Protein AF-A0A521Y584-F1 (afdb_monomer_lite)

Radius of gyration: 24.98 Å; chains: 1; bounding box: 71×57×44 Å

Structure (mmCIF, N/CA/C/O backbone):
data_AF-A0A521Y584-F1
#
_entry.id   AF-A0A521Y584-F1
#
loop_
_atom_site.group_PDB
_atom_site.id
_atom_site.type_symbol
_atom_site.label_atom_id
_atom_site.label_alt_id
_atom_site.label_comp_id
_atom_site.label_asym_id
_atom_site.label_entity_id
_atom_site.label_seq_id
_atom_site.pdbx_PDB_ins_code
_atom_site.Cartn_x
_atom_site.Cartn_y
_atom_site.Cartn_z
_atom_site.occupancy
_atom_site.B_iso_or_equiv
_atom_site.auth_seq_id
_atom_site.auth_comp_id
_atom_site.auth_asym_id
_atom_site.auth_atom_id
_atom_site.pdbx_PDB_model_num
ATOM 1 N N . MET A 1 1 ? 52.936 -39.033 -10.696 1.00 44.88 1 MET A N 1
ATOM 2 C CA . MET A 1 1 ? 52.389 -37.830 -11.359 1.00 44.88 1 MET A CA 1
ATOM 3 C C . MET A 1 1 ? 50.996 -37.584 -10.804 1.00 44.88 1 MET A C 1
ATOM 5 O O . MET A 1 1 ? 50.017 -38.049 -11.366 1.00 44.88 1 MET A O 1
ATOM 9 N N . SER A 1 2 ? 50.923 -36.952 -9.637 1.00 42.78 2 SER A N 1
ATOM 10 C CA . SER A 1 2 ? 49.676 -36.624 -8.942 1.00 42.78 2 SER A CA 1
ATOM 11 C C . SER A 1 2 ? 49.273 -35.212 -9.361 1.00 42.78 2 SER A C 1
ATOM 13 O O . SER A 1 2 ? 49.925 -34.245 -8.976 1.00 42.78 2 SER A O 1
ATOM 15 N N . ALA A 1 3 ? 48.253 -35.098 -10.210 1.00 46.56 3 ALA A N 1
ATOM 16 C CA . ALA A 1 3 ? 47.683 -33.815 -10.595 1.00 46.56 3 ALA A CA 1
ATOM 17 C C . ALA A 1 3 ? 46.813 -33.302 -9.441 1.00 46.56 3 ALA A C 1
ATOM 19 O O . ALA A 1 3 ? 45.723 -33.811 -9.187 1.00 46.56 3 ALA A O 1
ATOM 20 N N . GLN A 1 4 ? 47.338 -32.325 -8.710 1.00 48.84 4 GLN A N 1
ATOM 21 C CA . GLN A 1 4 ? 46.623 -31.614 -7.662 1.00 48.84 4 GLN A CA 1
ATOM 22 C C . GLN A 1 4 ? 45.664 -30.622 -8.335 1.00 48.84 4 GLN A C 1
ATOM 24 O O . GLN A 1 4 ? 46.098 -29.674 -8.984 1.00 48.84 4 GLN A O 1
ATOM 29 N N . LEU A 1 5 ? 44.358 -30.869 -8.230 1.00 50.91 5 LEU A N 1
ATOM 30 C CA . LEU A 1 5 ? 43.325 -29.924 -8.651 1.00 50.91 5 LEU A CA 1
ATOM 31 C C . LEU A 1 5 ? 43.274 -28.779 -7.633 1.00 50.91 5 LEU A C 1
ATOM 33 O O . LEU A 1 5 ? 42.727 -28.930 -6.542 1.00 50.91 5 LEU A O 1
ATOM 37 N N . GLN A 1 6 ? 43.870 -27.641 -7.986 1.00 52.97 6 GLN A N 1
ATOM 38 C CA . GLN A 1 6 ? 43.663 -26.383 -7.274 1.00 52.97 6 GLN A CA 1
ATOM 39 C C . GLN A 1 6 ? 42.187 -25.961 -7.427 1.00 52.97 6 GLN A C 1
ATOM 41 O O . GLN A 1 6 ? 41.702 -25.897 -8.562 1.00 52.97 6 GLN A O 1
ATOM 46 N N . PRO A 1 7 ? 41.465 -25.626 -6.344 1.00 48.56 7 PRO A N 1
ATOM 47 C CA . PRO A 1 7 ? 40.180 -24.956 -6.468 1.00 48.56 7 PRO A CA 1
ATOM 48 C C . PRO A 1 7 ? 40.426 -23.566 -7.066 1.00 48.56 7 PRO A C 1
ATOM 50 O O . PRO A 1 7 ? 41.169 -22.761 -6.504 1.00 48.56 7 PRO A O 1
ATOM 53 N N . GLN A 1 8 ? 39.836 -23.295 -8.230 1.00 45.03 8 GLN A N 1
ATOM 54 C CA . GLN A 1 8 ? 39.802 -21.948 -8.784 1.00 45.03 8 GLN A CA 1
ATOM 55 C C . GLN A 1 8 ? 38.920 -21.090 -7.877 1.00 45.03 8 GLN A C 1
ATOM 57 O O . GLN A 1 8 ? 37.695 -21.202 -7.887 1.00 45.03 8 GLN A O 1
ATOM 62 N N . SER A 1 9 ? 39.556 -20.253 -7.063 1.00 49.53 9 SER A N 1
ATOM 63 C CA . SER A 1 9 ? 38.891 -19.179 -6.339 1.00 49.53 9 SER A CA 1
ATOM 64 C C . SER A 1 9 ? 38.235 -18.245 -7.353 1.00 49.53 9 SER A C 1
ATOM 66 O O . SER A 1 9 ? 38.925 -17.623 -8.161 1.00 49.53 9 SER A O 1
ATOM 68 N N . ALA A 1 10 ? 36.904 -18.162 -7.325 1.00 48.56 10 ALA A N 1
ATOM 69 C CA . ALA A 1 10 ? 36.159 -17.173 -8.089 1.00 48.56 10 ALA A CA 1
ATOM 70 C C . ALA A 1 10 ? 36.631 -15.772 -7.673 1.00 48.56 10 ALA A C 1
ATOM 72 O O . ALA A 1 10 ? 36.527 -15.391 -6.506 1.00 48.56 10 ALA A O 1
ATOM 73 N N . ALA A 1 11 ? 37.201 -15.030 -8.622 1.00 44.78 11 ALA A 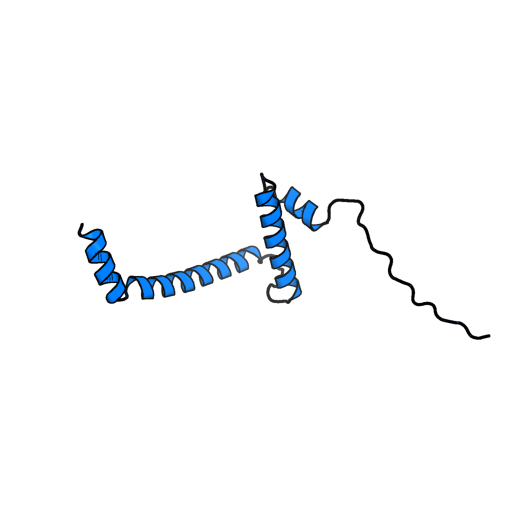N 1
ATOM 74 C CA . ALA A 1 11 ? 37.577 -13.640 -8.418 1.00 44.78 11 ALA A CA 1
ATOM 75 C C . ALA A 1 11 ? 36.321 -12.803 -8.105 1.00 44.78 11 ALA A C 1
ATOM 77 O O . ALA A 1 11 ? 35.265 -13.054 -8.697 1.00 44.78 11 ALA A O 1
ATOM 78 N N . PRO A 1 12 ? 36.407 -11.812 -7.201 1.00 49.50 12 PRO A N 1
ATOM 79 C CA . PRO A 1 12 ? 35.309 -10.890 -6.970 1.00 49.50 12 PRO A CA 1
ATOM 80 C C . PRO A 1 12 ? 35.037 -10.126 -8.266 1.00 49.50 12 PRO A C 1
ATOM 82 O O . PRO A 1 12 ? 35.919 -9.473 -8.823 1.00 49.50 12 PRO A O 1
ATOM 85 N N . ILE A 1 13 ? 33.809 -10.240 -8.764 1.00 57.19 13 ILE A N 1
ATOM 86 C CA . ILE A 1 13 ? 33.322 -9.430 -9.874 1.00 57.19 13 ILE A CA 1
ATOM 87 C C . ILE A 1 13 ? 33.079 -8.040 -9.287 1.00 57.19 13 ILE A C 1
ATOM 89 O O . ILE A 1 13 ? 32.022 -7.789 -8.716 1.00 57.19 13 ILE A O 1
ATOM 93 N N . THR A 1 14 ? 34.068 -7.153 -9.353 1.00 54.84 14 THR A N 1
ATOM 94 C CA . THR A 1 14 ? 33.853 -5.724 -9.112 1.00 54.84 14 THR A CA 1
ATOM 95 C C . THR A 1 14 ? 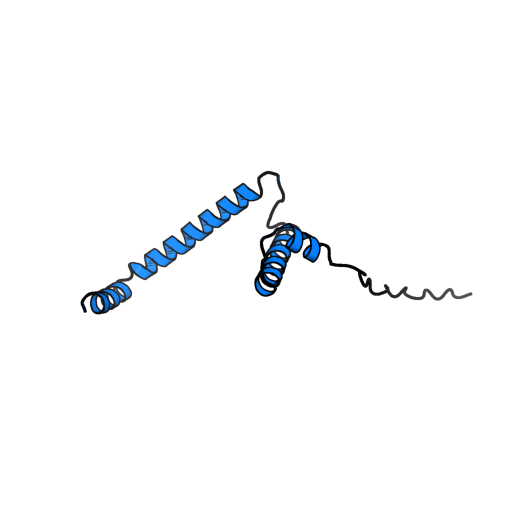33.311 -5.148 -10.418 1.00 54.84 14 THR A C 1
ATOM 97 O O . THR A 1 14 ? 34.053 -5.108 -11.401 1.00 54.84 14 THR A O 1
ATOM 100 N N . PRO A 1 15 ? 32.027 -4.763 -10.509 1.00 56.97 15 PRO A N 1
ATOM 101 C CA . PRO A 1 15 ? 31.547 -4.094 -11.701 1.00 56.97 15 PRO A CA 1
ATOM 102 C C . PRO A 1 15 ? 32.100 -2.667 -11.678 1.00 56.97 15 PRO A C 1
ATOM 104 O O . PRO A 1 15 ? 31.676 -1.852 -10.862 1.00 56.97 15 PRO A O 1
ATOM 107 N N . ASP A 1 16 ? 33.047 -2.364 -12.567 1.00 55.56 16 ASP A N 1
ATOM 108 C CA . ASP A 1 16 ? 33.414 -0.986 -12.906 1.00 55.56 16 ASP A CA 1
ATOM 109 C C . ASP A 1 16 ? 32.228 -0.342 -13.648 1.00 55.56 16 ASP A C 1
ATOM 111 O O . ASP A 1 16 ? 32.122 -0.385 -14.875 1.00 55.56 16 ASP A O 1
ATOM 115 N N . GLY A 1 17 ? 31.266 0.186 -12.890 1.00 64.38 17 GLY A N 1
ATOM 116 C CA . GLY A 1 17 ? 30.114 0.923 -13.409 1.00 64.38 17 GLY A CA 1
ATOM 117 C C . GLY A 1 17 ? 28.859 0.803 -12.539 1.00 64.38 17 GLY A C 1
ATOM 118 O O . GLY A 1 17 ? 28.763 -0.106 -11.712 1.00 64.38 17 GLY A O 1
ATOM 119 N N . PRO A 1 18 ? 27.869 1.699 -12.726 1.00 70.62 18 PRO A N 1
ATOM 120 C CA . PRO A 1 18 ? 26.610 1.627 -11.997 1.00 70.62 18 PRO A CA 1
ATOM 121 C C . PRO A 1 18 ? 25.940 0.273 -12.250 1.00 70.62 18 PRO A C 1
ATOM 123 O O . PRO A 1 18 ? 25.870 -0.223 -13.392 1.00 70.62 18 PRO A O 1
ATOM 126 N N . SER A 1 19 ? 25.460 -0.342 -11.167 1.00 84.06 19 SER A N 1
ATOM 127 C CA . SER A 1 19 ? 24.780 -1.632 -11.243 1.00 84.06 19 SER A CA 1
ATOM 128 C C . SER A 1 19 ? 23.570 -1.537 -12.183 1.00 84.06 19 SER A C 1
ATOM 130 O O . SER A 1 19 ? 23.062 -0.451 -12.472 1.00 84.06 19 SER A O 1
ATOM 132 N N . LEU A 1 20 ? 23.099 -2.670 -12.713 1.00 85.25 20 LEU A N 1
ATOM 133 C CA . LEU A 1 20 ? 21.889 -2.671 -13.546 1.00 85.25 20 LEU A CA 1
ATOM 134 C C . LEU A 1 20 ? 20.700 -2.053 -12.792 1.00 85.25 20 LEU A C 1
ATOM 136 O O . LEU A 1 20 ? 19.940 -1.292 -13.381 1.00 85.25 20 LEU A O 1
ATOM 140 N N . LEU A 1 21 ? 20.586 -2.337 -11.490 1.00 82.06 21 LEU A N 1
ATOM 141 C CA . LEU A 1 21 ? 19.561 -1.751 -10.629 1.00 82.06 21 LEU A CA 1
ATOM 142 C C . LEU A 1 21 ? 19.695 -0.228 -10.549 1.00 82.06 21 LEU A C 1
ATOM 144 O O . LEU A 1 21 ? 18.694 0.460 -10.706 1.00 82.06 21 LEU A O 1
ATOM 148 N N . ASP A 1 22 ? 20.913 0.299 -10.403 1.00 82.94 22 ASP A N 1
ATOM 149 C 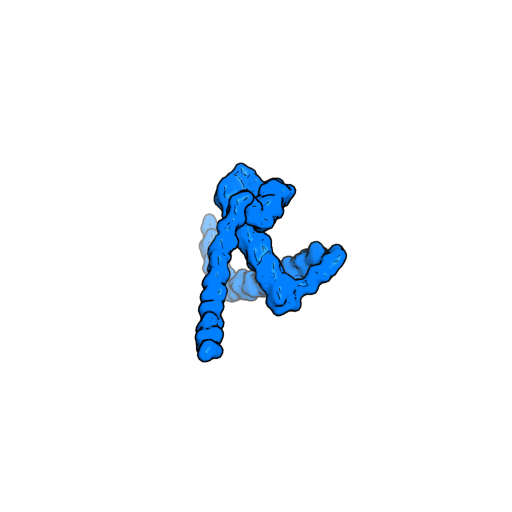CA . ASP A 1 22 ? 21.150 1.751 -10.380 1.00 82.94 22 ASP A CA 1
ATOM 150 C C . ASP A 1 22 ? 20.705 2.416 -11.684 1.00 82.94 22 ASP A C 1
ATOM 152 O O . ASP A 1 22 ? 19.960 3.391 -11.667 1.00 82.94 22 ASP A O 1
ATOM 156 N N . ARG A 1 23 ? 21.038 1.813 -12.830 1.00 85.31 23 ARG A N 1
ATOM 157 C CA . ARG A 1 23 ? 20.590 2.311 -14.139 1.00 85.31 23 ARG A CA 1
ATOM 158 C C . ARG A 1 23 ? 19.071 2.270 -14.308 1.00 85.31 23 ARG A C 1
ATOM 160 O O . ARG A 1 23 ? 18.510 3.136 -14.976 1.00 85.31 23 ARG A O 1
ATOM 167 N N . ILE A 1 24 ? 18.384 1.269 -13.759 1.00 83.38 24 ILE A N 1
A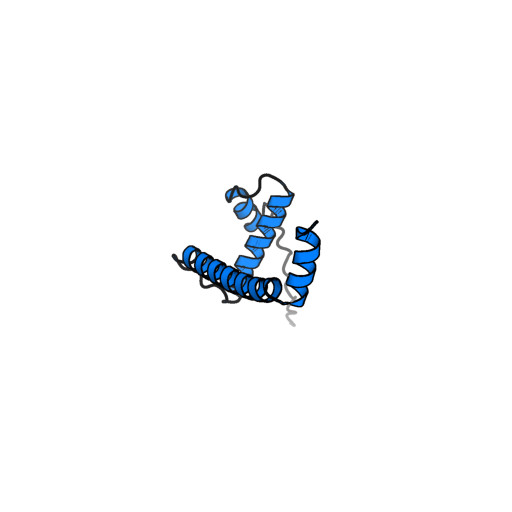TOM 168 C CA . ILE A 1 24 ? 16.915 1.192 -13.815 1.00 83.38 24 ILE A CA 1
ATOM 169 C C . ILE A 1 24 ? 16.296 2.298 -12.954 1.00 83.38 24 ILE A C 1
ATOM 171 O O . ILE A 1 24 ? 15.365 2.966 -13.409 1.00 83.38 24 ILE A O 1
ATOM 175 N N . VAL A 1 25 ? 16.823 2.528 -11.746 1.00 83.38 25 VAL A N 1
ATOM 176 C CA . VAL A 1 25 ? 16.329 3.583 -10.851 1.00 83.38 25 VAL A CA 1
ATOM 177 C C . VAL A 1 25 ? 16.534 4.964 -11.481 1.00 83.38 25 VAL A C 1
ATOM 179 O O . VAL A 1 25 ? 15.575 5.735 -11.543 1.00 83.38 25 VAL A O 1
ATOM 182 N N . GLU A 1 26 ? 17.710 5.249 -12.043 1.00 82.62 26 GLU A N 1
ATOM 183 C CA . GLU A 1 26 ? 17.984 6.507 -12.755 1.00 82.62 26 GLU A CA 1
ATOM 184 C C . GLU A 1 26 ? 17.004 6.738 -13.919 1.00 82.62 26 GLU A C 1
ATOM 186 O O . GLU A 1 26 ? 16.409 7.812 -14.051 1.00 82.62 26 GLU A O 1
ATOM 191 N N . ASN A 1 27 ? 16.765 5.711 -14.743 1.00 81.31 27 ASN A N 1
ATOM 192 C CA . ASN A 1 27 ? 15.867 5.806 -15.898 1.00 81.31 27 ASN A CA 1
ATOM 193 C C . ASN A 1 27 ? 14.384 5.914 -15.522 1.00 81.31 27 ASN A C 1
ATOM 195 O O . ASN A 1 27 ? 13.590 6.433 -16.309 1.00 81.31 27 ASN A O 1
ATOM 199 N N . SER A 1 28 ? 14.000 5.451 -14.330 1.00 75.44 28 SER A N 1
ATOM 200 C CA . SER A 1 28 ? 12.615 5.507 -13.859 1.00 75.44 28 SER A CA 1
ATOM 201 C C . SER A 1 28 ? 12.107 6.944 -13.670 1.00 75.44 28 SER A C 1
ATOM 203 O O . SER A 1 28 ? 10.898 7.170 -13.688 1.00 75.44 28 SER A O 1
ATOM 205 N N . LYS A 1 29 ? 13.009 7.928 -13.499 1.00 71.44 29 LYS A N 1
ATOM 206 C CA . LYS A 1 29 ? 12.693 9.328 -13.138 1.00 71.44 29 LYS A CA 1
ATOM 207 C C . LYS A 1 29 ? 11.851 9.469 -11.857 1.00 71.44 29 LYS A C 1
ATOM 209 O O . LYS A 1 29 ? 11.276 10.531 -11.618 1.00 71.44 29 LYS A O 1
ATOM 214 N N . VAL A 1 30 ? 11.766 8.416 -11.039 1.00 68.19 30 VAL A N 1
ATOM 215 C CA . VAL A 1 30 ? 10.948 8.373 -9.815 1.00 68.19 30 VAL A CA 1
ATOM 216 C C . VAL A 1 30 ? 11.646 9.076 -8.647 1.00 68.19 30 VAL A C 1
ATOM 218 O O . VAL A 1 30 ? 10.976 9.602 -7.764 1.00 68.19 30 VAL A O 1
ATOM 221 N N . ALA A 1 31 ? 12.979 9.139 -8.661 1.00 66.94 31 ALA A N 1
ATOM 222 C CA . ALA A 1 31 ? 13.776 9.713 -7.586 1.00 66.94 31 ALA A CA 1
ATOM 223 C C . ALA A 1 31 ? 14.402 11.051 -7.995 1.00 66.94 31 ALA A C 1
ATOM 225 O O . ALA A 1 31 ? 15.229 11.106 -8.903 1.00 66.94 31 ALA A O 1
ATOM 226 N N . LYS A 1 32 ? 14.011 12.134 -7.318 1.00 74.81 32 LYS A N 1
ATOM 227 C CA . LYS A 1 32 ? 14.619 13.468 -7.467 1.00 74.81 32 LYS A CA 1
ATOM 228 C C . LYS A 1 32 ? 15.667 13.740 -6.386 1.00 74.81 32 LYS A C 1
ATOM 230 O O . LYS A 1 32 ? 16.457 14.668 -6.527 1.00 74.81 32 LYS A O 1
ATOM 235 N N . SER A 1 33 ? 15.664 12.945 -5.320 1.00 82.88 33 SER A N 1
ATOM 236 C CA . SER A 1 33 ? 16.602 13.005 -4.199 1.00 82.88 33 SER A CA 1
ATOM 237 C C . SER A 1 33 ? 17.261 11.649 -3.936 1.00 82.88 33 SER A C 1
ATOM 239 O O . SER A 1 33 ? 16.708 10.602 -4.265 1.00 82.88 33 SER A O 1
ATOM 241 N N . GLU A 1 34 ? 18.425 11.662 -3.283 1.00 81.44 34 GLU A N 1
ATOM 242 C CA . GLU A 1 34 ? 19.158 10.452 -2.870 1.00 81.44 34 GLU A CA 1
ATOM 243 C C . GLU A 1 34 ? 18.310 9.506 -2.002 1.00 81.44 34 GLU A C 1
ATOM 245 O O . GLU A 1 34 ? 18.366 8.285 -2.140 1.00 81.44 34 GLU A O 1
ATOM 250 N N . THR A 1 35 ? 17.465 10.056 -1.126 1.00 84.56 35 THR A N 1
ATOM 251 C CA . THR A 1 35 ? 16.584 9.262 -0.257 1.00 84.56 35 THR A CA 1
ATOM 252 C C . THR A 1 35 ? 15.473 8.570 -1.043 1.00 84.56 35 THR A C 1
ATOM 254 O O . THR A 1 35 ? 15.146 7.414 -0.769 1.00 84.56 35 THR A O 1
ATOM 257 N N . GLU A 1 36 ? 14.903 9.245 -2.041 1.00 82.38 36 GLU A N 1
ATOM 258 C CA . GLU A 1 36 ? 13.953 8.634 -2.972 1.00 82.38 36 GLU A CA 1
ATOM 259 C C . GLU A 1 36 ? 14.637 7.586 -3.856 1.00 82.38 36 GLU A C 1
ATOM 261 O O . GLU A 1 36 ? 14.019 6.571 -4.166 1.00 82.38 36 GLU A O 1
ATOM 266 N N . HIS A 1 37 ? 15.908 7.792 -4.217 1.00 84.44 37 HIS A N 1
ATOM 267 C CA . HIS A 1 37 ? 16.684 6.850 -5.023 1.00 84.44 37 HIS A CA 1
ATOM 268 C C . HIS A 1 37 ? 16.931 5.546 -4.262 1.00 84.44 37 HIS A C 1
ATOM 270 O O . HIS A 1 37 ? 16.649 4.464 -4.777 1.00 84.44 37 HIS A O 1
ATOM 276 N N . ALA A 1 38 ? 17.369 5.644 -3.003 1.00 86.31 38 ALA A N 1
ATOM 277 C CA . ALA A 1 38 ? 17.515 4.492 -2.116 1.00 86.31 38 ALA A CA 1
ATOM 278 C C . ALA A 1 38 ? 16.183 3.743 -1.944 1.00 86.31 38 ALA A C 1
ATOM 280 O O . ALA A 1 38 ? 16.120 2.533 -2.140 1.00 86.31 38 ALA A O 1
ATOM 281 N N . ARG A 1 39 ? 15.087 4.473 -1.697 1.00 85.12 39 ARG A N 1
ATOM 282 C CA . ARG A 1 39 ? 13.748 3.877 -1.584 1.00 85.12 39 ARG A CA 1
ATOM 283 C C . ARG A 1 39 ? 13.318 3.160 -2.866 1.00 85.12 39 ARG A C 1
ATOM 285 O O . ARG A 1 39 ? 12.776 2.061 -2.800 1.00 85.12 39 ARG A O 1
ATOM 292 N N . ALA A 1 40 ? 13.520 3.776 -4.027 1.00 85.62 40 ALA A N 1
ATOM 293 C CA . ALA A 1 40 ? 13.163 3.179 -5.310 1.00 85.62 40 ALA A CA 1
ATOM 294 C C . ALA A 1 40 ? 13.984 1.911 -5.584 1.00 85.62 40 ALA A C 1
ATOM 296 O O . ALA A 1 40 ? 13.433 0.913 -6.051 1.00 85.62 40 ALA A O 1
ATOM 297 N N . ARG A 1 41 ? 15.277 1.920 -5.234 1.00 87.62 41 ARG A N 1
ATOM 298 C CA . ARG A 1 41 ? 16.144 0.740 -5.306 1.00 87.62 41 ARG A CA 1
ATOM 299 C C . ARG A 1 41 ? 15.612 -0.405 -4.446 1.00 87.62 41 ARG A C 1
ATOM 301 O O . ARG A 1 41 ? 15.558 -1.532 -4.936 1.00 87.62 41 ARG A O 1
ATOM 308 N N . ASP A 1 42 ? 15.198 -0.124 -3.214 1.00 89.50 42 ASP A N 1
ATOM 309 C CA . ASP A 1 42 ? 14.652 -1.135 -2.302 1.00 89.50 42 ASP A CA 1
ATOM 310 C C . ASP A 1 42 ? 13.354 -1.745 -2.850 1.00 89.50 42 ASP A C 1
ATOM 312 O O . ASP A 1 42 ? 13.228 -2.966 -2.926 1.00 89.50 42 ASP A O 1
ATOM 316 N N . ILE A 1 43 ? 12.425 -0.907 -3.326 1.00 87.19 43 ILE A N 1
ATOM 317 C CA . ILE A 1 43 ? 11.144 -1.351 -3.905 1.00 87.19 43 ILE A CA 1
ATOM 318 C C . ILE A 1 43 ? 11.367 -2.249 -5.128 1.00 87.19 43 ILE A C 1
ATOM 320 O O . ILE A 1 43 ? 10.757 -3.311 -5.243 1.00 87.19 43 ILE A O 1
ATOM 324 N N . ILE A 1 44 ? 12.244 -1.838 -6.048 1.00 86.12 44 ILE A N 1
ATOM 325 C CA . ILE A 1 44 ? 12.5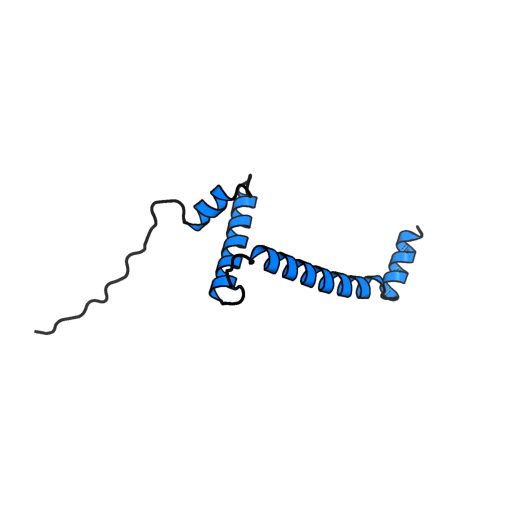36 -2.619 -7.258 1.00 86.12 44 ILE A CA 1
ATOM 326 C C . ILE A 1 44 ? 13.240 -3.930 -6.894 1.00 86.12 44 ILE A C 1
ATOM 328 O O . ILE A 1 44 ? 12.961 -4.960 -7.506 1.00 86.12 44 ILE A O 1
ATOM 332 N N . SER A 1 45 ? 14.123 -3.916 -5.893 1.00 89.56 45 SER A N 1
ATOM 333 C CA . SER A 1 45 ? 14.820 -5.122 -5.434 1.00 89.56 45 SER A CA 1
ATOM 334 C C . SER A 1 45 ? 13.848 -6.148 -4.848 1.00 89.56 45 SER A C 1
ATOM 336 O O . SER A 1 45 ? 13.948 -7.330 -5.178 1.00 89.56 45 SER A O 1
ATOM 338 N N . GLU A 1 46 ? 12.880 -5.703 -4.044 1.00 89.75 46 GLU A N 1
ATOM 339 C CA . GLU A 1 46 ? 11.848 -6.583 -3.489 1.00 89.75 46 GLU A CA 1
ATOM 340 C C . GLU A 1 46 ? 10.934 -7.139 -4.587 1.00 89.75 46 GLU A C 1
ATOM 342 O O . GLU A 1 46 ? 10.706 -8.344 -4.648 1.00 89.75 46 GLU A O 1
ATOM 347 N N . LEU A 1 47 ? 10.505 -6.303 -5.539 1.00 84.00 47 LEU A N 1
ATOM 348 C CA . LEU A 1 47 ? 9.706 -6.759 -6.679 1.00 84.00 47 LEU A CA 1
ATOM 349 C C . LEU A 1 47 ? 10.430 -7.846 -7.487 1.00 84.00 47 LEU A C 1
ATOM 351 O O . LEU A 1 47 ? 9.835 -8.857 -7.856 1.00 84.00 47 LEU A O 1
ATOM 355 N N . VAL A 1 48 ? 11.723 -7.651 -7.765 1.00 87.00 48 VAL A N 1
ATOM 356 C CA . VAL A 1 48 ? 12.535 -8.651 -8.473 1.00 87.00 48 VAL A CA 1
ATOM 357 C C . VAL A 1 48 ? 12.632 -9.937 -7.659 1.00 87.00 48 VAL A C 1
ATOM 359 O O . VAL A 1 48 ? 12.523 -11.019 -8.231 1.00 87.00 48 VAL A O 1
ATOM 362 N N . ARG A 1 49 ? 12.796 -9.843 -6.337 1.00 88.75 49 ARG A N 1
ATOM 363 C CA . ARG A 1 49 ? 12.815 -11.010 -5.453 1.00 88.75 49 ARG A CA 1
ATOM 364 C C . ARG A 1 49 ? 11.497 -11.783 -5.510 1.00 88.75 49 ARG A C 1
ATOM 366 O O . ARG A 1 49 ? 11.526 -12.986 -5.736 1.00 88.75 49 ARG A O 1
ATOM 373 N N . GLU A 1 50 ? 10.358 -11.108 -5.396 1.00 83.56 50 GLU A N 1
ATOM 374 C CA . GLU A 1 50 ? 9.035 -11.742 -5.471 1.00 83.56 50 GLU A CA 1
ATOM 375 C C . GLU A 1 50 ? 8.759 -12.393 -6.837 1.00 83.56 50 GLU A C 1
ATOM 377 O O . GLU A 1 50 ? 8.095 -13.432 -6.917 1.00 83.56 50 GLU A O 1
ATOM 382 N N . VAL A 1 51 ? 9.280 -11.803 -7.918 1.00 83.88 51 VAL A N 1
ATOM 383 C CA . VAL A 1 51 ? 9.251 -12.400 -9.261 1.00 83.88 51 VAL A CA 1
ATOM 384 C C . VAL A 1 51 ? 10.099 -13.673 -9.313 1.00 83.88 51 VAL A C 1
ATOM 386 O O . VAL A 1 51 ? 9.645 -14.684 -9.846 1.00 83.88 51 VAL A O 1
ATOM 389 N N . MET A 1 52 ? 11.310 -13.649 -8.748 1.00 85.31 52 MET A N 1
ATOM 390 C CA . MET A 1 52 ? 12.211 -14.811 -8.715 1.00 85.31 52 MET A CA 1
ATOM 391 C C . MET A 1 52 ? 11.674 -15.944 -7.833 1.00 85.31 52 MET A C 1
ATOM 393 O O . MET A 1 52 ? 11.825 -17.111 -8.187 1.00 85.31 52 MET A O 1
ATOM 397 N N . ASP A 1 53 ? 10.987 -15.604 -6.742 1.00 86.56 53 ASP A N 1
ATOM 398 C CA . ASP A 1 53 ? 10.307 -16.556 -5.856 1.00 86.56 53 ASP A CA 1
ATOM 399 C C . ASP A 1 53 ? 9.021 -17.137 -6.489 1.00 86.56 53 ASP A C 1
ATOM 401 O O . ASP A 1 53 ? 8.384 -18.024 -5.921 1.00 86.56 53 ASP A O 1
ATOM 405 N N . GLY A 1 54 ? 8.625 -16.667 -7.680 1.00 78.88 54 GLY A N 1
ATOM 406 C CA . GLY A 1 54 ? 7.454 -17.153 -8.417 1.00 78.88 54 GLY A CA 1
ATOM 407 C C . GLY A 1 54 ? 6.113 -16.634 -7.889 1.00 78.88 54 GLY A C 1
ATOM 408 O O . GLY A 1 54 ? 5.058 -17.025 -8.392 1.00 78.88 54 GLY A O 1
ATOM 409 N N . THR A 1 55 ? 6.135 -15.725 -6.912 1.00 75.94 55 THR A N 1
ATOM 410 C CA . THR A 1 55 ? 4.941 -15.068 -6.359 1.00 75.94 55 THR A CA 1
ATOM 411 C C . THR A 1 55 ? 4.301 -14.133 -7.390 1.00 75.94 55 THR A C 1
ATOM 413 O O . THR A 1 55 ? 3.075 -13.991 -7.442 1.00 75.94 55 THR A O 1
ATOM 416 N N . ILE A 1 56 ? 5.122 -13.530 -8.258 1.00 71.19 56 ILE A N 1
ATOM 417 C CA . ILE A 1 56 ? 4.685 -12.651 -9.346 1.00 71.19 56 ILE A CA 1
ATOM 418 C C . ILE A 1 56 ? 5.061 -13.256 -10.700 1.00 71.19 56 ILE A C 1
ATOM 420 O O . ILE A 1 56 ? 6.230 -13.433 -11.026 1.00 71.19 56 ILE A O 1
ATOM 424 N N . VAL A 1 57 ? 4.053 -13.508 -11.539 1.00 74.50 57 VAL A N 1
ATOM 425 C CA . VAL A 1 57 ? 4.259 -13.925 -12.933 1.00 74.50 57 VAL A CA 1
ATOM 426 C C . VAL A 1 57 ? 4.360 -12.685 -13.817 1.00 74.50 57 VAL A C 1
ATOM 428 O O . VAL A 1 57 ? 3.369 -11.971 -14.007 1.00 74.50 57 VAL A O 1
ATOM 431 N N . VAL A 1 58 ? 5.549 -12.448 -14.373 1.00 74.06 58 VAL A N 1
ATOM 432 C CA . VAL A 1 58 ? 5.778 -11.383 -15.357 1.00 74.06 58 VAL A CA 1
ATOM 433 C C . VAL A 1 58 ? 4.988 -11.708 -16.623 1.00 74.06 58 VAL A C 1
ATOM 435 O O . VAL A 1 58 ? 5.144 -12.768 -17.222 1.00 74.06 58 VAL A O 1
ATOM 438 N N . SER A 1 59 ? 4.098 -10.800 -17.004 1.00 76.38 59 SER A N 1
ATOM 439 C CA . SER A 1 59 ? 3.285 -10.878 -18.218 1.00 76.38 59 SER A CA 1
ATOM 440 C C . SER A 1 59 ? 2.941 -9.462 -18.667 1.00 76.38 59 SER A C 1
ATOM 442 O O . SER A 1 59 ? 3.055 -8.529 -17.869 1.00 76.38 59 SER A O 1
ATOM 444 N N . ASP A 1 60 ? 2.453 -9.301 -19.895 1.00 74.12 60 ASP A N 1
ATOM 445 C CA . ASP A 1 60 ? 1.997 -8.001 -20.416 1.00 74.12 60 ASP A CA 1
ATOM 446 C C . ASP A 1 60 ? 0.927 -7.345 -19.517 1.00 74.12 60 ASP A C 1
ATOM 448 O O . ASP A 1 60 ? 0.771 -6.128 -19.498 1.00 74.12 60 ASP A O 1
ATOM 452 N N . ASN A 1 61 ? 0.243 -8.149 -18.694 1.00 73.12 61 ASN A N 1
ATOM 453 C CA . ASN A 1 61 ? -0.783 -7.719 -17.746 1.00 73.12 61 ASN A CA 1
ATOM 454 C C . ASN A 1 61 ? -0.266 -7.524 -16.309 1.00 73.12 61 ASN A C 1
ATOM 456 O O . ASN A 1 61 ? -1.068 -7.474 -15.376 1.00 73.12 61 ASN A O 1
ATOM 460 N N . LEU A 1 62 ? 1.051 -7.436 -16.088 1.00 80.56 62 LEU A N 1
ATOM 461 C CA . LEU A 1 62 ? 1.621 -7.265 -14.746 1.00 80.56 62 LEU A CA 1
ATOM 462 C C . LEU A 1 62 ? 1.070 -6.018 -14.038 1.00 80.56 62 LEU A C 1
ATOM 464 O O . LEU A 1 62 ? 0.708 -6.109 -12.869 1.00 80.56 62 LEU A O 1
ATOM 468 N N . ALA A 1 63 ? 0.944 -4.894 -14.750 1.00 81.62 63 ALA A N 1
ATOM 469 C CA . ALA A 1 63 ? 0.370 -3.665 -14.197 1.00 81.62 63 ALA A CA 1
ATOM 470 C C . ALA A 1 63 ? -1.066 -3.890 -13.693 1.00 81.62 63 ALA A C 1
ATOM 472 O O . ALA A 1 63 ? -1.351 -3.660 -12.524 1.00 81.62 63 ALA A O 1
ATOM 473 N N . ALA A 1 64 ? -1.928 -4.483 -14.527 1.00 83.00 64 ALA A N 1
ATOM 474 C CA . ALA A 1 64 ? -3.306 -4.801 -14.153 1.00 83.00 64 ALA A CA 1
ATOM 475 C C . ALA A 1 64 ? -3.394 -5.792 -12.975 1.00 83.00 64 ALA A C 1
ATOM 477 O O . ALA A 1 64 ? -4.301 -5.713 -12.147 1.00 83.00 64 ALA A O 1
ATOM 478 N N . ARG A 1 65 ? -2.445 -6.732 -12.870 1.00 81.31 65 ARG A N 1
ATOM 479 C CA . ARG A 1 65 ? -2.353 -7.636 -11.714 1.00 81.31 65 ARG A CA 1
ATOM 480 C C . ARG A 1 65 ? -1.946 -6.897 -10.445 1.00 81.31 65 ARG A C 1
ATOM 482 O O . ARG A 1 65 ? -2.470 -7.225 -9.384 1.00 81.31 65 ARG A O 1
ATOM 489 N N . LEU A 1 66 ? -1.027 -5.941 -10.544 1.00 84.94 66 LEU A N 1
ATOM 490 C CA . LEU A 1 66 ? -0.607 -5.123 -9.411 1.00 84.94 66 LEU A CA 1
ATOM 491 C C . LEU A 1 66 ? -1.773 -4.256 -8.921 1.00 84.94 66 LEU A C 1
ATOM 493 O O . LEU A 1 66 ? -2.069 -4.278 -7.730 1.00 84.94 66 LEU A O 1
ATOM 497 N N . ASP A 1 67 ? -2.514 -3.628 -9.837 1.00 88.06 67 ASP A N 1
ATOM 498 C CA . ASP A 1 67 ? -3.726 -2.858 -9.523 1.00 88.06 67 ASP A CA 1
ATOM 499 C C . ASP A 1 67 ? -4.778 -3.718 -8.805 1.00 88.06 67 ASP A C 1
ATOM 501 O O . ASP A 1 67 ? -5.337 -3.315 -7.785 1.00 88.06 67 ASP A O 1
ATOM 505 N N . ALA A 1 68 ? -5.004 -4.950 -9.276 1.00 87.69 68 ALA A N 1
ATOM 506 C CA . ALA A 1 68 ? -5.919 -5.883 -8.619 1.00 87.69 68 ALA A CA 1
ATOM 507 C C . ALA A 1 68 ? -5.458 -6.266 -7.201 1.00 87.69 68 ALA A C 1
ATOM 509 O O . ALA A 1 68 ? -6.283 -6.451 -6.305 1.00 87.69 68 ALA A O 1
ATOM 510 N N . ARG A 1 69 ? -4.143 -6.383 -6.974 1.00 86.00 69 ARG A N 1
ATOM 511 C CA . ARG A 1 69 ? -3.589 -6.671 -5.642 1.00 86.00 69 ARG A CA 1
ATOM 512 C C . ARG A 1 69 ? -3.706 -5.469 -4.710 1.00 86.00 69 ARG A C 1
ATOM 514 O O . ARG A 1 69 ? -4.047 -5.677 -3.550 1.00 86.00 69 ARG A O 1
ATOM 521 N N . VAL A 1 70 ? -3.496 -4.250 -5.207 1.00 92.75 70 VAL A N 1
ATOM 522 C CA . VAL A 1 70 ? -3.741 -3.012 -4.447 1.00 92.75 70 VAL A CA 1
ATOM 523 C C . VAL A 1 70 ? -5.209 -2.931 -4.030 1.00 92.75 70 VAL A C 1
ATOM 525 O O . VAL A 1 70 ? -5.486 -2.765 -2.848 1.00 92.75 70 VAL A O 1
ATOM 528 N N . ALA A 1 71 ? -6.146 -3.173 -4.950 1.00 94.88 71 ALA A N 1
ATOM 529 C CA . ALA A 1 71 ? -7.576 -3.159 -4.638 1.00 94.88 71 ALA A CA 1
ATOM 530 C C . ALA A 1 71 ? -7.967 -4.186 -3.557 1.00 94.88 71 ALA A C 1
ATOM 532 O O . ALA A 1 71 ? -8.797 -3.902 -2.693 1.00 94.88 71 ALA A O 1
ATOM 533 N N . GLU A 1 72 ? -7.362 -5.377 -3.573 1.00 94.81 72 GLU A N 1
ATOM 534 C CA . GLU A 1 72 ? -7.601 -6.379 -2.530 1.00 94.81 72 GLU A CA 1
ATOM 535 C C . GLU A 1 72 ? -7.020 -5.954 -1.174 1.00 94.81 72 GLU A C 1
ATOM 537 O O . GLU A 1 72 ? -7.672 -6.139 -0.145 1.00 94.81 72 GLU A O 1
ATOM 542 N N . LEU A 1 73 ? -5.830 -5.344 -1.153 1.00 95.88 73 LEU A N 1
ATOM 543 C CA . LEU A 1 73 ? -5.261 -4.776 0.073 1.00 95.88 73 LEU A CA 1
ATOM 544 C C . LEU A 1 73 ? -6.150 -3.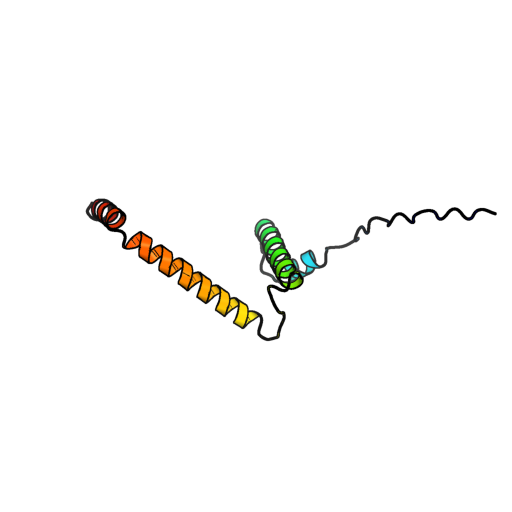660 0.631 1.00 95.88 73 LEU A C 1
ATOM 546 O O . LEU A 1 73 ? -6.461 -3.678 1.822 1.00 95.88 73 LEU A O 1
ATOM 550 N N . ASP A 1 74 ? -6.626 -2.753 -0.220 1.00 97.81 74 ASP A N 1
ATOM 551 C CA . ASP A 1 74 ? -7.536 -1.677 0.177 1.00 97.81 74 ASP A CA 1
ATOM 552 C C . ASP A 1 74 ? -8.830 -2.233 0.770 1.00 97.81 74 ASP A C 1
ATOM 554 O O . ASP A 1 74 ? -9.308 -1.739 1.795 1.00 97.81 74 ASP A O 1
ATOM 558 N N . ARG A 1 75 ? -9.376 -3.303 0.182 1.00 98.06 75 ARG A N 1
ATOM 559 C CA . ARG A 1 75 ? -10.566 -3.986 0.702 1.00 98.06 75 ARG A CA 1
ATOM 560 C C . ARG A 1 75 ? -10.317 -4.568 2.095 1.00 98.06 75 ARG A C 1
ATOM 562 O O . ARG A 1 75 ? -11.149 -4.386 2.984 1.00 98.06 75 ARG A O 1
ATOM 569 N N . LEU A 1 76 ? -9.192 -5.257 2.293 1.00 98.19 76 LEU A N 1
ATOM 570 C CA . LEU A 1 76 ? -8.825 -5.869 3.576 1.00 98.19 76 LEU A CA 1
ATOM 571 C C . LEU A 1 76 ? -8.600 -4.815 4.665 1.00 98.19 76 LEU A C 1
ATOM 573 O O . LEU A 1 76 ? -9.139 -4.937 5.766 1.00 98.19 76 LEU A O 1
ATOM 577 N N . ILE A 1 77 ? -7.849 -3.761 4.345 1.00 97.94 77 ILE A N 1
ATOM 578 C CA . ILE A 1 77 ? -7.567 -2.658 5.267 1.00 97.94 77 ILE A CA 1
ATOM 579 C C . ILE A 1 77 ? -8.862 -1.919 5.611 1.00 97.94 77 ILE A C 1
ATOM 581 O O . ILE A 1 77 ? -9.124 -1.676 6.786 1.00 97.94 77 ILE A O 1
ATOM 585 N N . SER A 1 78 ? -9.703 -1.613 4.619 1.00 98.38 78 SER A N 1
ATOM 586 C CA . SER A 1 78 ? -10.980 -0.918 4.833 1.00 98.38 78 SER A CA 1
ATOM 587 C C . SER A 1 78 ? -11.943 -1.730 5.693 1.00 98.38 78 SER A C 1
ATOM 589 O O . SER A 1 78 ? -12.613 -1.162 6.556 1.00 98.38 78 SER A O 1
ATOM 591 N N . ALA A 1 79 ? -11.998 -3.052 5.500 1.00 98.44 79 ALA A N 1
ATOM 592 C CA . ALA A 1 79 ? -12.793 -3.938 6.343 1.00 98.44 79 ALA A CA 1
ATOM 593 C C . ALA A 1 79 ? -12.298 -3.901 7.796 1.00 98.44 79 ALA A C 1
ATOM 595 O O . ALA A 1 79 ? -13.079 -3.627 8.703 1.00 98.44 79 ALA A O 1
ATOM 596 N N . GLN A 1 80 ? -10.992 -4.078 8.015 1.00 98.44 80 GLN A N 1
ATOM 597 C CA . GLN A 1 80 ? -10.417 -4.050 9.360 1.00 98.44 80 GLN A CA 1
ATOM 598 C C . GLN A 1 80 ? -10.590 -2.688 10.042 1.00 98.44 80 GLN A C 1
ATOM 600 O O . GLN A 1 80 ? -10.906 -2.616 11.229 1.00 98.44 80 GLN A O 1
ATOM 605 N N . LEU A 1 81 ? -10.397 -1.600 9.296 1.00 98.00 81 LEU A N 1
ATOM 606 C CA . LEU A 1 81 ? -10.604 -0.250 9.800 1.00 98.00 81 LEU A CA 1
ATOM 607 C C . LEU A 1 81 ? -12.076 -0.021 10.154 1.00 98.00 81 LEU A C 1
ATOM 609 O O . LEU A 1 81 ? -12.359 0.561 11.196 1.00 98.00 81 LEU A O 1
ATOM 613 N N . SER A 1 82 ? -13.007 -0.514 9.333 1.00 98.06 82 SER A N 1
ATOM 614 C CA . SER A 1 82 ? -14.441 -0.419 9.615 1.00 98.06 82 SER A CA 1
ATOM 615 C C . SER A 1 82 ? -14.797 -1.114 10.925 1.00 98.06 82 SER A C 1
ATOM 617 O O . SER A 1 82 ? -15.479 -0.502 11.743 1.00 98.06 82 SER A O 1
ATOM 619 N N . GLU A 1 83 ? -14.286 -2.322 11.176 1.00 98.06 83 GLU A N 1
ATOM 620 C CA . GLU A 1 83 ? -14.494 -3.027 12.450 1.00 98.06 83 GLU A CA 1
ATOM 621 C C . GLU A 1 83 ? -13.991 -2.213 13.652 1.00 98.06 83 GLU A C 1
ATOM 623 O O . GLU A 1 83 ? -14.688 -2.073 14.657 1.00 98.06 83 GLU A O 1
ATOM 628 N N . VAL A 1 84 ? -12.800 -1.614 13.545 1.00 97.25 84 VAL A N 1
ATOM 629 C CA . VAL A 1 84 ? -12.225 -0.786 14.620 1.00 97.25 84 VAL A CA 1
ATOM 630 C C . VAL A 1 84 ? -13.052 0.481 14.853 1.00 97.25 84 VAL A C 1
ATOM 632 O O . VAL A 1 84 ? -13.388 0.793 15.995 1.00 97.25 84 VAL A O 1
ATOM 635 N N . MET A 1 85 ? -13.414 1.196 13.785 1.00 96.31 85 MET A N 1
ATOM 636 C CA . MET A 1 85 ? -14.167 2.454 13.862 1.00 96.31 85 MET A CA 1
ATOM 637 C C . MET A 1 85 ? -15.596 2.257 14.382 1.00 96.31 85 MET A C 1
ATOM 639 O O . MET A 1 85 ? -16.141 3.142 15.040 1.00 96.31 85 MET A O 1
ATOM 643 N N . HIS A 1 86 ? -16.210 1.102 14.112 1.00 96.88 86 HIS A N 1
ATOM 644 C CA . HIS A 1 86 ? -17.565 0.784 14.568 1.00 96.88 86 HIS A CA 1
ATOM 645 C C . HIS A 1 86 ? -17.604 0.057 15.918 1.00 96.88 86 HIS A C 1
ATOM 647 O O . HIS A 1 86 ? -18.686 -0.242 16.428 1.00 96.88 86 HIS A O 1
ATOM 653 N N . ALA A 1 87 ? -16.452 -0.194 16.544 1.00 97.81 87 ALA A N 1
ATOM 654 C CA . ALA A 1 87 ? -16.404 -0.785 17.871 1.00 97.81 87 ALA A CA 1
ATOM 655 C C . ALA A 1 87 ? -17.052 0.161 18.911 1.00 97.81 87 ALA A C 1
ATOM 657 O O . ALA A 1 87 ? -16.638 1.321 19.022 1.00 97.81 87 ALA A O 1
ATOM 658 N N . PRO A 1 88 ? -17.999 -0.308 19.753 1.00 96.19 88 PRO A N 1
ATOM 659 C CA . PRO A 1 88 ? -18.715 0.553 20.704 1.00 96.19 88 PRO A CA 1
ATOM 660 C C . PRO A 1 88 ? -17.803 1.319 21.671 1.00 96.19 88 PRO A C 1
ATOM 662 O O . PRO A 1 88 ? -18.078 2.463 22.031 1.00 96.19 88 PRO A O 1
ATOM 665 N N . ALA A 1 89 ? -16.696 0.699 22.091 1.00 95.62 89 ALA A N 1
ATOM 666 C CA . ALA A 1 89 ? -15.708 1.339 22.957 1.00 95.62 89 ALA A CA 1
ATOM 667 C C . ALA A 1 89 ? -15.003 2.511 22.254 1.00 95.62 89 ALA A C 1
ATOM 669 O O . ALA A 1 89 ? -14.815 3.565 22.864 1.00 95.62 89 ALA A O 1
ATOM 670 N N . PHE A 1 90 ? -14.662 2.337 20.973 1.00 96.12 90 PHE A N 1
ATOM 671 C CA . PHE A 1 90 ? -14.029 3.371 20.162 1.00 96.12 90 PHE A CA 1
ATOM 672 C C . PHE A 1 90 ? -15.001 4.526 19.898 1.00 96.12 90 PHE A C 1
ATOM 674 O O . PHE A 1 90 ? -14.673 5.673 20.187 1.00 96.12 90 PHE A O 1
ATOM 681 N N . GLN A 1 91 ? -16.237 4.229 19.484 1.00 95.69 91 GLN A N 1
ATOM 682 C CA . GLN A 1 91 ? -17.271 5.244 19.242 1.00 95.69 91 GLN A CA 1
ATOM 683 C C . GLN A 1 91 ? -17.613 6.063 20.492 1.00 95.69 91 GLN A C 1
ATOM 685 O O . GLN A 1 91 ? -17.822 7.273 20.414 1.00 95.69 91 GLN A O 1
ATOM 690 N N . LYS A 1 92 ? -17.640 5.433 21.673 1.00 93.81 92 LYS A N 1
ATOM 691 C CA . LYS A 1 92 ? -17.865 6.146 22.936 1.00 93.81 92 LYS A CA 1
ATOM 692 C C . LYS A 1 92 ? -16.757 7.166 23.208 1.00 93.81 92 LYS A C 1
ATOM 694 O O . LYS A 1 92 ? -17.052 8.306 23.571 1.00 93.81 92 LYS A O 1
ATOM 699 N N . LEU A 1 93 ? -15.499 6.774 23.014 1.00 94.69 93 LEU A N 1
ATOM 700 C CA . LEU A 1 93 ? -14.362 7.679 23.168 1.00 94.69 93 LEU A CA 1
ATOM 701 C C . LEU A 1 93 ? -14.403 8.801 22.121 1.00 94.69 93 LEU A C 1
ATOM 703 O O . LEU A 1 93 ? -14.303 9.972 22.484 1.00 94.69 93 LEU A O 1
ATOM 707 N N . GLU A 1 94 ? -14.641 8.457 20.853 1.00 94.19 94 GLU A N 1
ATOM 708 C CA . GLU A 1 94 ? -14.747 9.421 19.753 1.00 94.19 94 GLU A CA 1
ATOM 709 C C . GLU A 1 94 ? -15.854 10.453 20.015 1.00 94.19 94 GLU A C 1
ATOM 711 O O . GLU A 1 94 ? -15.631 11.650 19.848 1.00 94.19 94 GLU A O 1
ATOM 716 N N . SER A 1 95 ? -17.022 10.021 20.505 1.00 91.75 95 SER A N 1
ATOM 717 C CA . SER A 1 95 ? -18.135 10.923 20.833 1.00 91.75 95 SER A CA 1
ATOM 718 C C . SER A 1 95 ? -17.790 11.929 21.936 1.00 91.75 95 SER A C 1
ATOM 720 O O . SER A 1 95 ? -18.267 13.060 21.911 1.00 91.75 95 SER A O 1
ATOM 722 N N . THR A 1 96 ? -16.918 11.546 22.875 1.00 91.62 96 THR A N 1
ATOM 723 C CA . THR A 1 96 ? -16.460 12.424 23.962 1.00 91.62 96 THR A CA 1
ATOM 724 C C . THR A 1 96 ? -15.460 13.461 23.447 1.00 91.62 96 THR A C 1
ATOM 726 O O . THR A 1 96 ? -15.423 14.579 23.947 1.00 91.62 96 THR A O 1
ATOM 729 N N . TRP A 1 97 ? -14.658 13.110 22.437 1.00 89.62 97 TRP A N 1
ATOM 730 C CA . TRP A 1 97 ? -13.660 13.999 21.832 1.00 89.62 97 TRP A CA 1
ATOM 731 C C . TRP A 1 97 ? -14.239 14.921 20.760 1.00 89.62 97 TRP A C 1
ATOM 733 O O . TRP A 1 97 ? -13.788 16.051 20.635 1.00 89.62 97 TRP A O 1
ATOM 743 N N . ARG A 1 98 ? -15.236 14.456 19.999 1.00 88.44 98 ARG A N 1
ATOM 744 C CA . ARG A 1 98 ? -15.949 15.259 18.989 1.00 88.44 98 ARG A CA 1
ATOM 745 C C . ARG A 1 98 ? -17.095 16.093 19.564 1.00 88.44 98 ARG A C 1
ATOM 747 O O . ARG A 1 98 ? -17.640 16.923 18.846 1.00 88.44 98 ARG A O 1
ATOM 754 N N . GLY A 1 99 ? -17.514 15.806 20.797 1.00 81.31 99 GLY A N 1
ATOM 755 C CA . GLY A 1 99 ? -18.564 16.535 21.514 1.00 81.31 99 GLY A CA 1
ATOM 756 C C . GLY A 1 99 ? -18.065 17.731 22.334 1.00 81.31 99 GLY A C 1
ATOM 757 O O . GLY A 1 99 ? -18.892 18.451 22.891 1.00 81.31 99 GLY A O 1
ATOM 758 N N . LEU A 1 100 ? -16.743 17.923 22.412 1.00 57.41 100 LEU A N 1
ATOM 759 C CA . LEU A 1 100 ? -16.082 19.163 22.834 1.00 57.41 100 LEU A CA 1
ATOM 760 C C . LEU A 1 100 ? -15.880 20.074 21.619 1.00 57.41 100 LEU A C 1
ATOM 762 O O . LEU A 1 100 ? -16.031 21.301 21.796 1.00 57.41 100 LEU A O 1
#

Sequence (100 aa):
MSAQLQPQSAAPITPDGPSLLDRIVENSKVAKSETEHARARDIISELVREVMDGTIVVSDNLAARLDARVAELDRLISAQLSEVMHAPAFQKLESTWRGL

Foldseek 3Di:
DDDDDDPPDDDPPPPPDDDPLLVVLVVVVQDPDPVSSVVSSVVVVVVVVCVVVVVQDDDPCSVVVVVVVVVVVCVVVVVVVVCVCPPPVNVVVVCVVVVD

Secondary structure (DSSP, 8-state):
---------PPP---SS--HHHHHHHHHT--SSHHHHHHHHHHHHHHHHHHHTTSS---TTHHHHHHHHHHHHHHHHHHHHHHHHT-HHHHHHHHHHH--

pLDDT: mean 80.27, std 15.78, range [42.78, 98.44]